Protein AF-A0A6B3C9H2-F1 (afdb_monomer)

Radius of gyration: 16.69 Å; Cα contacts (8 Å, |Δi|>4): 199; chains: 1; bounding box: 43×26×52 Å

Sequence (136 aa):
ALLVDNTTTKQGTTVLLPNTLAVAGDDGSTTKLGKSVDDDGRTGTRESIETLLGTRISGTWRLDTPYLEILVEQVGNIEVDTDIDVPDAKKGAAPLVNKGEAQTLSGPMAVAYATYLAPGEAEAKQLTRFGEVMRA

pLDDT: mean 93.39, std 4.23, range [75.56, 98.31]

InterPro domains:
  IPR050922 LytR/CpsA/Psr cell wall biosynthesis [PTHR33392] (2-136)

Foldseek 3Di:
DAWDQDPVVRDIDDDQDDQQDWWQAPVRDIDGLVVCCVPVNDPRSQVRVCVVVVHHDPDDDDCDPPNQLVVCVVVPFDFFQAQAFQCDPDPPDGGPDHHGGGDGAHSVRLNSQLQDDDPPRDVVNSSVSVVRSVVD

Secondary structure (DSSP, 8-state):
-EEEEETTTTEEEEEP--TT-EEE-TTS-EEEHHHHHHHTHHHHHHHHHHHHHTS---------TTHHHHHHHHHT-EEEEESSPBPPSSTTSPPSB-SEEEEEE-HHHHHHHHH---TT--HHHHHHHHHHHHH-

Solvent-accessible surface area (backbone atoms only — not comparable to full-atom values): 8024 Å² total; per-residue (Å²): 109,47,80,45,79,39,80,88,81,71,42,78,47,78,45,82,67,60,52,76,41,79,32,53,39,97,87,71,46,82,39,31,43,48,54,30,50,74,75,50,27,77,66,44,38,48,52,23,50,22,62,76,70,75,45,86,77,93,73,86,85,85,70,53,90,65,52,48,26,53,52,32,49,74,68,71,38,36,58,39,70,35,94,52,66,35,76,38,93,52,88,89,55,69,54,63,35,66,52,40,75,70,39,78,29,46,21,70,41,42,51,50,49,26,66,45,70,60,94,92,60,61,71,66,56,22,53,48,37,33,52,50,60,74,68,82

Structure (mmCIF, N/CA/C/O backbone):
data_AF-A0A6B3C9H2-F1
#
_entry.id   AF-A0A6B3C9H2-F1
#
loop_
_atom_site.group_PDB
_atom_site.id
_atom_site.type_symbol
_atom_site.label_atom_id
_atom_site.label_alt_id
_atom_site.label_comp_id
_atom_site.label_asym_id
_atom_site.label_entity_id
_atom_site.label_seq_id
_atom_site.pdbx_PDB_ins_code
_atom_site.Cartn_x
_atom_site.Cartn_y
_atom_site.Cartn_z
_atom_site.occupancy
_atom_site.B_iso_or_equiv
_atom_site.auth_seq_id
_atom_site.auth_comp_id
_atom_site.auth_asym_id
_atom_site.auth_atom_id
_atom_site.pdbx_PDB_model_num
ATOM 1 N N . ALA A 1 1 ? 2.611 -0.811 -6.499 1.00 88.44 1 ALA A N 1
ATOM 2 C CA . ALA A 1 1 ? 1.609 -1.488 -7.353 1.00 88.44 1 ALA A CA 1
ATOM 3 C C . ALA A 1 1 ? 1.806 -1.052 -8.803 1.00 88.44 1 ALA A C 1
ATOM 5 O O . ALA A 1 1 ? 2.420 -0.013 -9.020 1.00 88.44 1 ALA A O 1
ATOM 6 N N . LEU A 1 2 ? 1.306 -1.824 -9.767 1.00 92.62 2 LEU A N 1
ATOM 7 C CA . LEU A 1 2 ? 1.256 -1.477 -11.187 1.00 92.62 2 LEU A CA 1
ATOM 8 C C . LEU A 1 2 ? -0.210 -1.337 -11.606 1.00 92.62 2 LEU A C 1
ATOM 10 O O . LEU A 1 2 ? -0.991 -2.264 -11.406 1.00 92.62 2 LEU A O 1
ATOM 14 N N . LEU A 1 3 ? -0.575 -0.189 -12.174 1.00 93.12 3 LEU A N 1
ATOM 15 C CA . LEU A 1 3 ? -1.904 0.046 -12.730 1.00 93.12 3 LEU A CA 1
ATOM 16 C C . LEU A 1 3 ? -1.843 -0.194 -14.237 1.00 93.12 3 LEU A C 1
ATOM 18 O O . LEU A 1 3 ? -1.030 0.411 -14.935 1.00 93.12 3 LEU A O 1
ATOM 22 N N . VAL A 1 4 ? -2.689 -1.094 -14.722 1.00 93.38 4 VAL A N 1
ATOM 23 C CA . VAL A 1 4 ? -2.764 -1.497 -16.125 1.00 93.38 4 VAL A CA 1
ATOM 24 C C . VAL A 1 4 ? -4.098 -1.030 -16.684 1.00 93.38 4 VAL A C 1
ATOM 26 O O . VAL A 1 4 ? -5.146 -1.458 -16.208 1.00 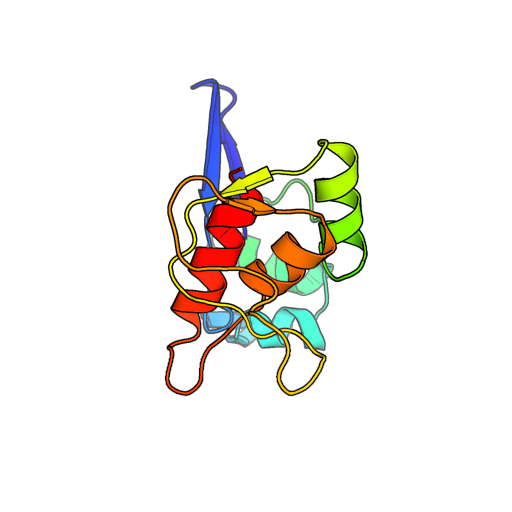93.38 4 VAL A O 1
ATOM 29 N N . ASP A 1 5 ? -4.052 -0.169 -17.696 1.00 93.69 5 ASP A N 1
ATOM 30 C CA . ASP A 1 5 ? -5.218 0.235 -18.481 1.00 93.69 5 ASP A CA 1
ATOM 31 C C . ASP A 1 5 ? -5.244 -0.548 -19.799 1.00 93.69 5 ASP A C 1
ATOM 33 O O . ASP A 1 5 ? -4.352 -0.409 -20.641 1.00 93.69 5 ASP A O 1
ATOM 37 N N . ASN A 1 6 ? -6.255 -1.399 -19.973 1.00 92.94 6 ASN A N 1
ATOM 38 C CA . ASN A 1 6 ? -6.524 -2.073 -21.233 1.00 92.94 6 ASN A CA 1
ATOM 39 C C . ASN A 1 6 ? -7.623 -1.324 -21.986 1.00 92.94 6 ASN A C 1
ATOM 41 O O . ASN A 1 6 ? -8.818 -1.567 -21.805 1.00 92.94 6 ASN A O 1
ATOM 45 N N . THR A 1 7 ? -7.204 -0.462 -22.906 1.00 93.19 7 THR A N 1
ATOM 46 C CA . THR A 1 7 ? -8.108 0.359 -23.722 1.00 93.19 7 THR A CA 1
ATOM 47 C C . THR A 1 7 ? -8.969 -0.455 -24.691 1.00 93.19 7 THR A C 1
ATOM 49 O O . THR A 1 7 ? -10.041 0.001 -25.087 1.00 93.19 7 THR A O 1
ATOM 52 N N . THR A 1 8 ? -8.543 -1.671 -25.056 1.00 95.31 8 THR A N 1
ATOM 53 C CA . THR A 1 8 ? -9.293 -2.548 -25.970 1.00 95.31 8 THR A CA 1
ATOM 54 C C . THR A 1 8 ? -10.478 -3.191 -25.259 1.00 95.31 8 THR A C 1
ATOM 56 O O . THR A 1 8 ? -11.588 -3.188 -25.790 1.00 95.31 8 THR A O 1
ATOM 59 N N . THR A 1 9 ? -10.269 -3.713 -24.045 1.00 96.44 9 THR A N 1
ATOM 60 C CA . THR A 1 9 ? -11.343 -4.317 -23.237 1.00 96.44 9 THR A CA 1
ATOM 61 C C . THR A 1 9 ? -12.057 -3.312 -22.333 1.00 96.44 9 THR A C 1
ATOM 63 O O . THR A 1 9 ? -13.088 -3.653 -21.759 1.00 96.44 9 THR A O 1
ATOM 66 N N . LYS A 1 10 ? -11.549 -2.075 -22.237 1.00 96.06 10 LYS A N 1
ATOM 67 C CA . LYS A 1 10 ? -12.004 -1.021 -21.314 1.00 96.06 10 LYS A CA 1
ATOM 68 C C . LYS A 1 10 ? -11.950 -1.471 -19.853 1.00 96.06 10 LYS A C 1
ATOM 70 O O . LYS A 1 10 ? -12.895 -1.263 -19.095 1.00 96.06 10 LYS A O 1
ATOM 75 N N . GLN A 1 11 ? -10.856 -2.128 -19.479 1.00 94.00 11 GLN A N 1
ATOM 76 C CA . GLN A 1 11 ? -10.659 -2.669 -18.136 1.00 94.00 11 GLN A CA 1
ATOM 77 C C . GLN A 1 11 ? -9.382 -2.120 -17.509 1.00 94.00 11 GLN A C 1
ATOM 79 O O . GLN A 1 11 ? -8.316 -2.160 -18.122 1.00 94.00 11 GLN A O 1
ATOM 84 N N . GLY A 1 12 ? -9.500 -1.669 -16.261 1.00 91.81 12 GLY A N 1
ATOM 85 C CA . GLY A 1 12 ? -8.368 -1.384 -15.387 1.00 91.81 12 GLY A CA 1
ATOM 86 C C . GLY A 1 12 ? -8.012 -2.606 -14.542 1.00 91.81 12 GLY A C 1
ATOM 87 O O . GLY A 1 12 ? -8.887 -3.364 -14.127 1.00 91.81 12 GLY A O 1
ATOM 88 N N . THR A 1 13 ? -6.729 -2.824 -14.277 1.00 91.44 13 THR A N 1
ATOM 89 C CA . THR A 1 13 ? -6.257 -3.856 -13.345 1.00 91.44 13 THR A CA 1
ATOM 90 C C . THR A 1 13 ? -5.139 -3.302 -12.479 1.00 91.44 13 THR A C 1
ATOM 92 O O . THR A 1 13 ? -4.181 -2.727 -12.988 1.00 91.44 13 THR A O 1
ATOM 95 N N . THR A 1 14 ? -5.235 -3.524 -11.171 1.00 91.81 14 THR A N 1
ATOM 96 C CA . THR A 1 14 ? -4.162 -3.208 -10.225 1.00 91.81 14 THR A CA 1
ATOM 97 C C . THR A 1 14 ? -3.414 -4.485 -9.876 1.00 91.81 14 THR A C 1
ATOM 99 O O . THR A 1 14 ? -3.981 -5.409 -9.297 1.00 91.81 14 THR A O 1
ATOM 102 N N . VAL A 1 15 ? -2.126 -4.534 -10.208 1.00 92.81 15 VAL A N 1
ATOM 103 C CA . VAL A 1 15 ? -1.221 -5.619 -9.824 1.00 92.81 15 VAL A CA 1
ATOM 104 C C . VAL A 1 15 ? -0.414 -5.176 -8.609 1.00 92.81 15 VAL A C 1
ATOM 106 O O . VAL A 1 15 ? 0.334 -4.194 -8.646 1.00 92.81 15 VAL A O 1
ATOM 109 N N . LEU A 1 16 ? -0.562 -5.902 -7.508 1.00 94.00 16 LEU A N 1
ATOM 110 C CA 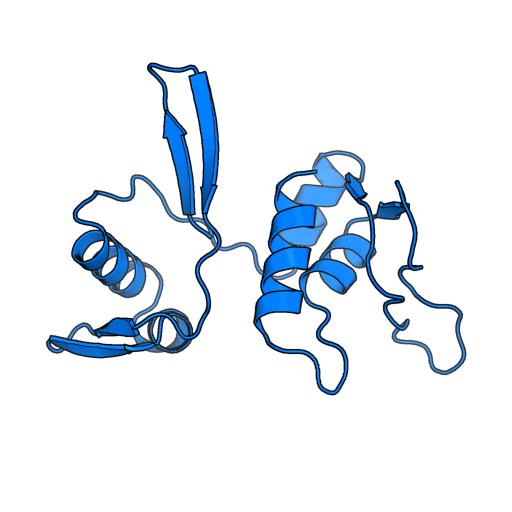. LEU A 1 16 ? 0.211 -5.663 -6.297 1.00 94.00 16 LEU A CA 1
ATOM 111 C C . LEU A 1 16 ? 1.563 -6.368 -6.419 1.00 94.00 16 LEU A C 1
ATOM 113 O O . LEU A 1 16 ? 1.626 -7.561 -6.704 1.00 94.00 16 LEU A O 1
ATOM 117 N N . LEU A 1 17 ? 2.642 -5.615 -6.216 1.00 94.38 17 LEU A N 1
ATOM 118 C CA . LEU A 1 17 ? 4.010 -6.120 -6.291 1.00 94.38 17 LEU A CA 1
ATOM 119 C C . LEU A 1 17 ? 4.600 -6.099 -4.877 1.00 94.38 17 LEU A C 1
ATOM 121 O O . LEU A 1 17 ? 4.613 -5.026 -4.270 1.00 94.38 17 LEU A O 1
ATOM 125 N N . PRO A 1 18 ? 5.054 -7.240 -4.334 1.00 94.44 18 PRO A N 1
ATOM 126 C CA . PRO A 1 18 ? 5.640 -7.278 -3.004 1.00 94.44 18 PRO A CA 1
ATOM 127 C C . PRO A 1 18 ? 7.033 -6.652 -3.001 1.00 94.44 18 PRO A C 1
ATOM 129 O O . PRO A 1 18 ? 7.797 -6.807 -3.953 1.00 94.44 18 PRO A O 1
ATOM 132 N N . ASN A 1 19 ? 7.409 -6.017 -1.891 1.00 92.81 19 ASN A N 1
ATOM 133 C CA . ASN A 1 19 ? 8.740 -5.421 -1.723 1.00 92.81 19 ASN A CA 1
ATOM 134 C C . ASN A 1 19 ? 9.873 -6.449 -1.842 1.00 92.81 19 ASN A C 1
ATOM 136 O O . ASN A 1 19 ? 11.004 -6.092 -2.158 1.00 92.81 19 ASN A O 1
ATOM 140 N N . THR A 1 20 ? 9.568 -7.726 -1.611 1.00 93.88 20 THR A N 1
ATOM 141 C CA . THR A 1 20 ? 10.493 -8.855 -1.733 1.00 93.88 20 THR A CA 1
ATOM 142 C C . THR A 1 20 ? 10.675 -9.365 -3.163 1.00 93.88 20 THR A C 1
ATOM 144 O O . THR A 1 20 ? 11.516 -10.241 -3.364 1.00 93.88 20 THR A O 1
ATOM 147 N N . LEU A 1 21 ? 9.932 -8.838 -4.146 1.00 95.06 21 LEU A N 1
ATOM 148 C CA . LEU A 1 21 ? 10.072 -9.207 -5.554 1.00 95.06 21 LEU A CA 1
ATOM 149 C C . LEU A 1 21 ? 11.513 -8.977 -6.019 1.00 95.06 21 LEU A C 1
ATOM 151 O O . LEU A 1 21 ? 12.047 -7.880 -5.863 1.00 95.06 21 LEU A O 1
ATOM 155 N N . ALA A 1 22 ? 12.133 -10.010 -6.583 1.00 95.56 22 ALA A N 1
ATOM 156 C CA . ALA A 1 22 ? 13.471 -9.907 -7.144 1.00 95.56 22 ALA A CA 1
ATOM 157 C C . ALA A 1 22 ? 13.433 -9.117 -8.458 1.00 95.56 22 ALA A C 1
ATOM 159 O O . ALA A 1 22 ? 12.640 -9.427 -9.348 1.00 95.56 22 ALA A O 1
ATOM 160 N N . VAL A 1 23 ? 14.298 -8.113 -8.572 1.00 95.19 23 VAL A N 1
ATOM 161 C CA . VAL A 1 23 ? 14.464 -7.273 -9.764 1.00 95.19 23 VAL A CA 1
ATOM 162 C C . VAL A 1 23 ? 15.952 -7.113 -10.079 1.00 95.19 23 VAL A C 1
ATOM 164 O O . VAL A 1 23 ? 16.801 -7.317 -9.207 1.00 95.19 23 VAL A O 1
ATOM 167 N N . ALA A 1 24 ? 16.279 -6.770 -11.323 1.00 91.00 24 ALA A N 1
ATOM 168 C CA . ALA A 1 24 ? 17.647 -6.410 -11.688 1.00 91.00 24 ALA A CA 1
ATOM 169 C C . ALA A 1 24 ? 17.984 -5.021 -11.123 1.00 91.00 24 ALA A C 1
ATOM 171 O O . ALA A 1 24 ? 17.186 -4.101 -11.279 1.00 91.00 24 ALA A O 1
ATOM 172 N N . GLY A 1 25 ? 19.128 -4.881 -10.459 1.00 83.19 25 GLY A N 1
ATOM 173 C CA . GLY A 1 25 ? 19.692 -3.581 -10.097 1.00 83.19 25 GLY A CA 1
ATOM 174 C C . GLY A 1 25 ? 20.422 -2.940 -11.278 1.00 83.19 25 GLY A C 1
ATOM 175 O O . GLY A 1 25 ? 20.706 -3.605 -12.280 1.00 83.19 25 GLY A O 1
ATOM 176 N N . ASP A 1 26 ? 20.767 -1.663 -11.138 1.00 75.56 26 ASP A N 1
ATOM 177 C CA . ASP A 1 26 ? 21.423 -0.866 -12.186 1.00 75.56 26 ASP A CA 1
ATOM 178 C C . ASP A 1 26 ? 22.805 -1.417 -12.600 1.00 75.56 26 ASP A C 1
ATOM 180 O O . ASP A 1 26 ? 23.266 -1.205 -13.722 1.00 75.56 26 ASP A O 1
ATOM 184 N N . ASP A 1 27 ? 23.465 -2.167 -11.713 1.00 79.56 27 ASP A N 1
ATOM 185 C CA . ASP A 1 27 ? 24.748 -2.840 -11.953 1.00 79.56 27 ASP A CA 1
ATOM 186 C C . ASP A 1 27 ? 24.607 -4.260 -12.544 1.00 79.56 27 ASP A C 1
ATOM 188 O O . ASP A 1 27 ? 25.600 -4.970 -12.720 1.00 79.56 27 ASP A O 1
ATOM 192 N N . GLY A 1 28 ? 23.378 -4.690 -12.850 1.00 79.56 28 GLY A N 1
ATOM 193 C CA . GLY A 1 28 ? 23.060 -6.030 -13.344 1.00 79.56 28 GLY A CA 1
ATOM 194 C C . GLY A 1 28 ? 23.000 -7.113 -12.260 1.00 79.56 28 GLY A C 1
ATOM 195 O O . GLY A 1 28 ? 22.748 -8.278 -12.580 1.00 79.56 28 GLY A O 1
ATOM 196 N N . SER A 1 29 ? 23.208 -6.768 -10.985 1.00 88.81 29 SER A N 1
ATOM 197 C CA . SER A 1 29 ? 22.996 -7.684 -9.862 1.00 88.81 29 SER A CA 1
ATOM 198 C C . SER A 1 29 ? 21.502 -7.881 -9.569 1.00 88.81 29 SER A C 1
ATOM 200 O O . SER A 1 29 ? 20.635 -7.208 -10.122 1.00 88.81 29 SER A O 1
ATOM 202 N N . THR A 1 30 ? 21.161 -8.847 -8.713 1.00 93.00 30 THR A N 1
ATOM 203 C CA . THR A 1 30 ? 19.777 -9.024 -8.244 1.00 93.00 30 THR A CA 1
ATOM 204 C C . THR A 1 30 ? 19.564 -8.263 -6.941 1.00 93.00 30 THR A C 1
ATOM 206 O O . THR A 1 30 ? 20.279 -8.489 -5.965 1.00 93.00 30 THR A O 1
ATOM 209 N N . THR A 1 31 ? 18.525 -7.433 -6.896 1.00 94.75 31 THR A N 1
ATOM 210 C CA . THR A 1 31 ? 18.063 -6.731 -5.693 1.00 94.75 31 THR A CA 1
ATOM 211 C C . THR A 1 31 ? 16.581 -7.020 -5.430 1.00 94.75 31 THR A C 1
ATOM 213 O O . THR A 1 31 ? 15.917 -7.736 -6.182 1.00 94.75 31 THR A O 1
ATOM 216 N N . LYS A 1 32 ? 16.054 -6.503 -4.320 1.00 95.44 32 LYS A N 1
ATOM 217 C CA . LYS A 1 32 ? 14.623 -6.548 -3.995 1.00 95.44 32 LYS A CA 1
ATOM 218 C C . LYS A 1 32 ? 13.955 -5.258 -4.451 1.00 95.44 32 LYS A C 1
ATOM 220 O O . LYS A 1 32 ? 14.554 -4.195 -4.321 1.00 95.44 32 LYS A O 1
ATOM 225 N N . LEU A 1 33 ? 12.700 -5.332 -4.884 1.00 94.44 33 LEU A N 1
ATOM 226 C CA . LEU A 1 33 ? 11.931 -4.172 -5.333 1.00 94.44 33 LEU A CA 1
ATOM 227 C C . LEU A 1 33 ? 11.937 -3.032 -4.306 1.00 94.44 33 LEU A C 1
ATOM 229 O O . LEU A 1 33 ? 12.196 -1.892 -4.675 1.00 94.44 33 LEU A O 1
ATOM 233 N N . GLY A 1 34 ? 11.715 -3.337 -3.023 1.00 92.12 34 GLY A N 1
ATOM 234 C CA . GLY A 1 34 ? 11.751 -2.318 -1.968 1.00 92.12 34 GLY A CA 1
ATOM 235 C C . GLY A 1 34 ? 13.111 -1.621 -1.863 1.00 92.12 34 GLY A C 1
ATOM 236 O O . GLY A 1 34 ? 13.169 -0.407 -1.740 1.00 92.12 34 GLY A O 1
ATOM 237 N N . LYS A 1 35 ? 14.206 -2.378 -2.015 1.00 93.56 35 LYS A N 1
ATOM 238 C CA . LYS A 1 35 ? 15.570 -1.836 -1.986 1.00 93.56 35 LYS A CA 1
ATOM 239 C C . LYS A 1 35 ? 15.889 -1.006 -3.230 1.00 93.56 35 LYS A C 1
ATOM 241 O O . LYS A 1 35 ? 16.553 0.010 -3.109 1.00 93.56 35 LYS A O 1
ATOM 246 N N . SER A 1 36 ? 15.386 -1.401 -4.400 1.00 92.94 36 SER A N 1
ATOM 247 C CA . SER A 1 36 ? 15.531 -0.603 -5.624 1.00 92.94 36 SER A CA 1
ATOM 248 C C . SER A 1 36 ? 14.846 0.760 -5.495 1.00 92.94 36 SER A C 1
ATOM 250 O O . SER A 1 36 ? 15.407 1.767 -5.911 1.00 92.94 36 SER A O 1
ATOM 252 N N . VAL A 1 37 ? 13.667 0.823 -4.861 1.00 91.06 37 VAL A N 1
ATOM 253 C CA . VAL A 1 37 ? 12.977 2.104 -4.611 1.00 91.06 37 VAL A CA 1
ATOM 254 C C . VAL A 1 37 ? 13.828 3.044 -3.752 1.00 91.06 37 VAL A C 1
ATOM 256 O O . VAL A 1 37 ? 13.832 4.251 -4.008 1.00 91.06 37 VAL A O 1
ATOM 259 N N . ASP A 1 38 ? 14.530 2.498 -2.758 1.00 89.81 38 ASP A N 1
ATOM 260 C CA . ASP A 1 38 ? 15.388 3.259 -1.848 1.00 89.81 38 ASP A CA 1
ATOM 261 C C . ASP A 1 38 ? 16.719 3.675 -2.499 1.00 89.81 38 ASP A C 1
ATOM 263 O O . ASP A 1 38 ? 17.132 4.826 -2.355 1.00 89.81 38 ASP A O 1
ATOM 267 N N . ASP A 1 39 ? 17.374 2.757 -3.220 1.00 90.31 39 ASP A N 1
ATOM 268 C CA . ASP A 1 39 ? 18.742 2.930 -3.727 1.00 90.31 39 ASP A CA 1
ATOM 269 C C . ASP A 1 39 ? 18.787 3.506 -5.157 1.00 90.31 39 ASP A C 1
ATOM 271 O O . ASP A 1 39 ? 19.526 4.456 -5.420 1.00 90.31 39 ASP A O 1
ATOM 275 N N . ASP A 1 40 ? 17.979 2.961 -6.073 1.00 86.94 40 ASP A N 1
ATOM 276 C CA . ASP A 1 40 ? 17.997 3.290 -7.512 1.00 86.94 40 ASP A CA 1
ATOM 277 C C . ASP A 1 40 ? 16.985 4.404 -7.857 1.00 86.94 40 ASP A C 1
ATOM 279 O O . ASP A 1 40 ? 17.012 5.040 -8.920 1.00 86.94 40 ASP A O 1
ATOM 283 N N . GLY A 1 41 ? 16.048 4.654 -6.939 1.00 88.25 41 GLY A N 1
ATOM 284 C CA . GLY A 1 41 ? 14.994 5.644 -7.083 1.00 88.25 41 GLY A CA 1
ATOM 285 C C . GLY A 1 41 ? 14.036 5.355 -8.244 1.00 88.25 41 GLY A C 1
ATOM 286 O O . GLY A 1 41 ? 14.004 4.296 -8.864 1.00 88.25 41 GLY A O 1
ATOM 287 N N . ARG A 1 42 ? 13.196 6.345 -8.565 1.00 88.94 42 ARG A N 1
ATOM 288 C CA . ARG A 1 42 ? 12.060 6.170 -9.488 1.00 88.94 42 ARG A CA 1
ATOM 289 C C . ARG A 1 42 ? 12.454 5.684 -10.887 1.00 88.94 42 ARG A C 1
ATOM 291 O O . ARG A 1 42 ? 11.699 4.922 -11.486 1.00 88.94 42 ARG A O 1
ATOM 298 N N . THR A 1 43 ? 13.565 6.178 -11.433 1.00 90.62 43 THR A N 1
ATOM 299 C CA . THR A 1 43 ? 13.975 5.850 -12.807 1.00 90.62 43 THR A CA 1
ATOM 300 C C . THR A 1 43 ? 14.548 4.441 -12.886 1.00 90.62 43 THR A C 1
ATOM 302 O O . THR A 1 43 ? 14.040 3.673 -13.700 1.00 90.62 43 THR A O 1
ATOM 305 N N . GLY A 1 44 ? 15.510 4.095 -12.021 1.00 91.38 44 GLY A N 1
ATOM 306 C CA . GLY A 1 44 ? 16.118 2.762 -11.995 1.00 91.38 44 GLY A CA 1
ATOM 307 C C . GLY A 1 44 ? 15.079 1.690 -11.694 1.00 91.38 44 GLY A C 1
ATOM 308 O O . GLY A 1 44 ? 14.851 0.808 -12.515 1.00 91.38 44 GLY A O 1
ATOM 309 N N . THR A 1 45 ? 14.275 1.866 -10.635 1.00 93.00 45 THR A N 1
ATOM 310 C CA . THR A 1 45 ? 13.192 0.919 -10.318 1.00 93.00 45 THR A CA 1
ATOM 311 C C . THR A 1 45 ? 12.218 0.715 -11.479 1.00 93.00 45 THR A C 1
ATOM 313 O O . THR A 1 45 ? 11.780 -0.409 -11.731 1.00 93.00 45 THR A O 1
ATOM 316 N N . ARG A 1 46 ? 11.850 1.782 -12.204 1.00 93.44 46 ARG A N 1
ATOM 317 C CA . ARG A 1 46 ? 10.981 1.659 -13.383 1.00 93.44 46 ARG A CA 1
ATOM 318 C C . ARG A 1 46 ? 11.635 0.769 -14.437 1.00 93.44 46 ARG A C 1
ATOM 320 O O . ARG A 1 46 ? 10.973 -0.134 -14.930 1.00 93.44 46 ARG A O 1
ATOM 327 N N . GLU A 1 47 ? 12.901 1.002 -14.763 1.00 92.62 47 GLU A N 1
ATOM 328 C CA . GLU A 1 47 ? 13.646 0.227 -15.765 1.00 92.62 47 GLU A CA 1
ATOM 329 C C . GLU A 1 47 ? 13.825 -1.238 -15.346 1.00 92.62 47 GLU A C 1
ATOM 331 O O . GLU A 1 47 ? 13.652 -2.144 -16.168 1.00 92.62 47 GLU A O 1
ATOM 336 N N . SER A 1 48 ? 14.050 -1.495 -14.057 1.00 93.56 48 SER A N 1
ATOM 337 C CA . SER A 1 48 ? 14.100 -2.845 -13.494 1.00 93.56 48 SER A CA 1
ATOM 338 C C . SER A 1 48 ? 12.775 -3.593 -13.664 1.00 93.56 48 SER A C 1
ATOM 340 O O . SER A 1 48 ? 12.768 -4.767 -14.042 1.00 93.56 48 SER A O 1
ATOM 342 N N . ILE A 1 49 ? 11.637 -2.928 -13.422 1.00 94.38 49 ILE A N 1
ATOM 343 C CA . ILE A 1 49 ? 10.308 -3.527 -13.621 1.00 94.38 49 ILE A CA 1
ATOM 344 C C . ILE A 1 49 ? 9.999 -3.696 -15.115 1.00 94.38 49 ILE A C 1
ATOM 346 O O . ILE A 1 49 ? 9.462 -4.734 -15.500 1.00 94.38 49 ILE A O 1
ATOM 350 N N . GLU A 1 50 ? 10.344 -2.720 -15.962 1.00 93.94 50 GLU A N 1
ATOM 351 C CA . GLU A 1 50 ? 10.181 -2.827 -17.420 1.00 93.94 50 GLU A CA 1
ATOM 352 C C . GLU A 1 50 ? 10.934 -4.045 -17.967 1.00 93.94 50 GLU A C 1
ATOM 354 O O . GLU A 1 50 ? 10.380 -4.826 -18.741 1.00 93.94 50 GLU A O 1
ATOM 359 N N . THR A 1 51 ? 12.165 -4.252 -17.494 1.00 92.44 51 THR A N 1
ATOM 360 C CA . THR A 1 51 ? 12.999 -5.408 -17.840 1.00 92.44 51 THR A CA 1
ATOM 361 C C . THR A 1 51 ? 12.381 -6.715 -17.352 1.00 92.44 51 THR A C 1
ATOM 363 O O . THR A 1 51 ? 12.275 -7.666 -18.123 1.00 92.44 51 THR A O 1
ATOM 366 N N . LEU A 1 52 ? 11.936 -6.766 -16.091 1.00 93.44 52 LEU A N 1
ATOM 367 C CA . LEU A 1 52 ? 11.332 -7.965 -15.507 1.00 93.44 52 LEU A CA 1
ATOM 368 C C . LEU A 1 52 ? 10.051 -8.391 -16.241 1.00 93.44 52 LEU A C 1
ATOM 370 O O . LEU A 1 52 ? 9.824 -9.580 -16.452 1.00 93.44 52 LEU A O 1
ATOM 374 N N . LEU A 1 53 ? 9.201 -7.427 -16.599 1.00 92.12 53 LEU A N 1
ATOM 375 C CA . LEU A 1 53 ? 7.889 -7.686 -17.195 1.00 92.12 53 LEU A CA 1
ATOM 376 C C . LEU A 1 53 ? 7.906 -7.690 -18.731 1.00 92.12 53 LEU A C 1
ATOM 378 O O . LEU A 1 53 ? 6.904 -8.055 -19.344 1.00 92.12 53 LEU A O 1
ATOM 382 N N . GLY A 1 54 ? 9.002 -7.258 -19.360 1.00 92.38 54 GLY A N 1
ATOM 383 C CA . GLY A 1 54 ? 9.098 -7.121 -20.814 1.00 92.38 54 GLY A CA 1
ATOM 384 C C . GLY A 1 54 ? 8.094 -6.120 -21.396 1.00 92.38 54 GLY A C 1
ATOM 385 O O . GLY A 1 54 ? 7.656 -6.274 -22.534 1.00 92.38 54 GLY A O 1
ATOM 386 N N . THR A 1 55 ? 7.691 -5.116 -20.615 1.00 90.44 55 THR A N 1
ATOM 387 C CA . THR A 1 55 ? 6.719 -4.090 -21.020 1.00 90.44 55 THR A CA 1
ATOM 388 C C . THR A 1 55 ? 7.198 -2.707 -20.618 1.00 90.44 55 THR A C 1
ATOM 390 O O . THR A 1 55 ? 8.0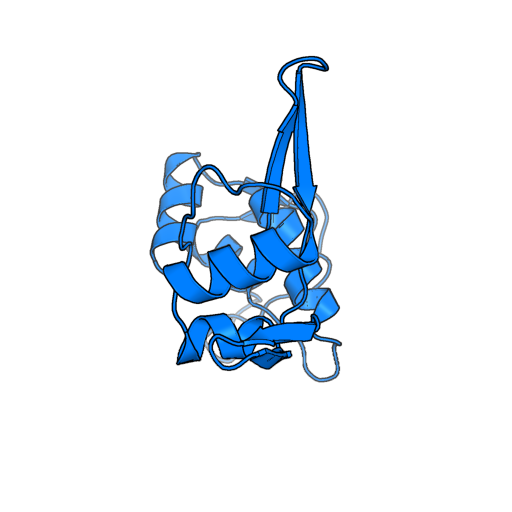14 -2.564 -19.716 1.00 90.44 55 THR A O 1
ATOM 393 N N . ARG A 1 56 ? 6.669 -1.674 -21.273 1.00 92.62 56 ARG A N 1
ATOM 394 C CA . ARG A 1 56 ? 6.991 -0.282 -20.968 1.00 92.62 56 ARG A CA 1
ATOM 395 C C . ARG A 1 56 ? 6.002 0.286 -19.957 1.00 92.62 56 ARG A C 1
ATOM 397 O O . ARG A 1 56 ? 4.792 0.148 -20.118 1.00 92.62 56 ARG A O 1
ATOM 404 N N . ILE A 1 57 ? 6.515 0.994 -18.962 1.00 93.94 57 ILE A N 1
ATOM 405 C CA . ILE A 1 57 ? 5.724 1.732 -17.985 1.00 93.94 57 ILE A CA 1
ATOM 406 C C . ILE A 1 57 ? 5.573 3.169 -18.489 1.00 93.94 57 ILE A C 1
ATOM 408 O O . ILE A 1 57 ? 6.536 3.930 -18.572 1.00 93.94 57 ILE A O 1
ATOM 412 N N . SER A 1 58 ? 4.340 3.555 -18.819 1.00 92.12 58 SER A N 1
ATOM 413 C CA . SER A 1 58 ? 4.027 4.877 -19.385 1.00 92.12 58 SER A CA 1
ATOM 414 C C . SER A 1 58 ? 4.173 6.028 -18.385 1.00 92.12 58 SER A C 1
ATOM 416 O O . SER A 1 58 ? 4.341 7.178 -18.785 1.00 92.12 58 SER A O 1
ATOM 418 N N . GLY A 1 59 ? 4.099 5.740 -17.087 1.00 91.81 59 GLY A N 1
ATOM 419 C CA . GLY A 1 59 ? 4.174 6.742 -16.034 1.00 91.81 59 GLY A CA 1
ATOM 420 C C . GLY A 1 59 ? 4.338 6.112 -14.660 1.00 91.81 59 GLY A C 1
ATOM 421 O O . GLY A 1 59 ? 4.027 4.945 -14.446 1.00 91.81 59 GLY A O 1
ATOM 422 N N . THR A 1 60 ? 4.844 6.902 -13.723 1.00 91.06 60 THR A N 1
ATOM 423 C CA . THR A 1 60 ? 5.113 6.469 -12.349 1.00 91.06 60 THR A CA 1
ATOM 424 C C . THR A 1 60 ? 4.614 7.535 -11.396 1.00 91.06 60 THR A C 1
ATOM 426 O O . THR A 1 60 ? 5.009 8.696 -11.542 1.00 91.06 60 THR A O 1
ATOM 429 N N . TRP A 1 61 ? 3.824 7.146 -10.405 1.00 88.88 61 TRP A N 1
ATOM 430 C CA . TRP A 1 61 ? 3.417 8.017 -9.307 1.00 88.88 61 TRP A CA 1
ATOM 431 C C . TRP A 1 61 ? 3.997 7.485 -8.001 1.00 88.88 61 TRP A C 1
ATOM 433 O O . TRP A 1 61 ? 4.162 6.277 -7.834 1.00 88.88 61 TRP A O 1
ATOM 443 N N . ARG A 1 62 ? 4.314 8.396 -7.084 1.00 86.88 62 ARG A N 1
ATOM 444 C CA . ARG A 1 62 ? 4.658 8.072 -5.702 1.00 86.88 62 ARG A CA 1
ATOM 445 C C . ARG A 1 62 ? 3.492 8.530 -4.839 1.00 86.88 62 ARG A C 1
ATOM 447 O O . ARG A 1 62 ? 3.063 9.672 -4.964 1.00 86.88 62 ARG A O 1
ATOM 454 N N . LEU A 1 63 ? 2.969 7.612 -4.039 1.00 84.38 63 LEU A N 1
ATOM 455 C CA . LEU A 1 63 ? 1.793 7.825 -3.204 1.00 84.38 63 LEU A CA 1
ATOM 456 C C . LEU A 1 63 ? 2.132 7.467 -1.755 1.00 84.38 63 LEU A C 1
ATOM 458 O O . LEU A 1 63 ? 1.581 6.539 -1.175 1.00 84.38 63 LEU A O 1
ATOM 462 N N . ASP A 1 64 ? 3.131 8.154 -1.213 1.00 79.62 64 ASP A N 1
ATOM 463 C CA . ASP A 1 64 ? 3.429 8.144 0.214 1.00 79.62 64 ASP A CA 1
ATOM 464 C C . ASP A 1 64 ? 2.551 9.157 0.959 1.00 79.62 64 ASP A C 1
ATOM 466 O O . ASP A 1 64 ? 1.792 9.920 0.358 1.00 79.62 64 ASP A O 1
ATOM 470 N N . THR A 1 65 ? 2.626 9.162 2.287 1.00 76.38 65 THR A N 1
ATOM 471 C CA . THR A 1 65 ? 1.993 10.197 3.111 1.00 76.38 65 THR A CA 1
ATOM 472 C C . THR A 1 65 ? 2.700 11.536 2.861 1.00 76.38 65 THR A C 1
ATOM 474 O O . THR A 1 65 ? 3.929 11.581 2.958 1.00 76.38 65 THR A O 1
ATOM 477 N N . PRO A 1 66 ? 1.975 12.630 2.548 1.00 86.94 66 PRO A N 1
ATOM 478 C CA . PRO A 1 66 ? 0.528 12.827 2.728 1.00 86.94 66 PRO A CA 1
ATOM 479 C C . PRO A 1 66 ? -0.343 12.599 1.478 1.00 86.94 66 PRO A C 1
ATOM 481 O O . PRO A 1 66 ? -1.547 12.823 1.521 1.00 86.94 66 PRO A O 1
ATOM 484 N N . TYR A 1 67 ? 0.215 12.186 0.342 1.00 90.62 67 TYR A N 1
ATOM 485 C CA . TYR A 1 67 ? -0.522 12.159 -0.925 1.00 90.62 67 TYR A CA 1
ATOM 486 C C . TYR A 1 67 ? -1.660 11.134 -0.969 1.00 90.62 67 TYR A C 1
ATOM 488 O O . TYR A 1 67 ? -2.683 11.417 -1.588 1.00 90.62 67 TYR A O 1
ATOM 496 N N . LEU A 1 68 ? -1.522 9.980 -0.304 1.00 91.25 68 LEU A N 1
ATOM 497 C CA . LEU A 1 68 ? -2.628 9.016 -0.191 1.00 91.25 68 LEU A CA 1
ATOM 498 C C . LEU A 1 68 ? -3.814 9.603 0.591 1.00 91.25 68 LEU A C 1
ATOM 500 O O . LEU A 1 68 ? -4.956 9.462 0.169 1.00 91.25 68 LEU A O 1
ATOM 504 N N . GLU A 1 69 ? -3.538 10.287 1.701 1.00 93.69 69 GLU A N 1
ATOM 505 C CA . GLU A 1 69 ? -4.559 10.958 2.512 1.00 93.69 69 GLU A CA 1
ATOM 506 C C . GLU A 1 69 ? -5.311 12.001 1.683 1.00 93.69 69 GLU A C 1
ATOM 508 O O . GLU A 1 69 ? -6.533 11.941 1.586 1.00 93.69 69 GLU A O 1
ATOM 513 N N . ILE A 1 70 ? -4.571 12.880 0.998 1.00 93.00 70 ILE A N 1
ATOM 514 C CA . ILE A 1 70 ? -5.145 13.921 0.137 1.00 93.00 70 ILE A CA 1
ATOM 515 C C . ILE A 1 70 ? -6.014 13.306 -0.966 1.00 93.00 70 ILE A C 1
ATOM 517 O O . ILE A 1 70 ? -7.087 13.828 -1.259 1.00 93.00 70 ILE A O 1
ATOM 521 N N . LEU A 1 71 ? -5.575 12.205 -1.581 1.00 92.69 71 LEU A N 1
ATOM 522 C CA . LEU A 1 71 ? -6.346 11.529 -2.624 1.00 92.69 71 LEU A CA 1
ATOM 523 C C . LEU A 1 71 ? -7.692 11.024 -2.087 1.00 92.69 71 LEU A C 1
ATOM 525 O O . LEU A 1 71 ? -8.723 11.257 -2.714 1.00 92.69 71 LEU A O 1
ATOM 529 N N . VAL A 1 72 ? -7.688 10.378 -0.919 1.00 95.19 72 VAL A N 1
ATOM 530 C CA . VAL A 1 72 ? -8.905 9.863 -0.270 1.00 95.19 72 VAL A CA 1
ATOM 531 C C . VAL A 1 72 ? -9.847 11.001 0.133 1.00 95.19 72 VAL A C 1
ATOM 533 O O . VAL A 1 72 ? -11.060 10.912 -0.053 1.00 95.19 72 VAL A O 1
ATOM 536 N N . GLU A 1 73 ? -9.307 12.106 0.643 1.00 93.38 73 GLU A N 1
ATOM 537 C CA . GLU A 1 73 ? -10.106 13.291 0.962 1.00 93.38 73 GLU A CA 1
ATOM 538 C C . GLU A 1 73 ? -10.727 13.919 -0.292 1.00 93.38 73 GLU A C 1
ATOM 540 O O . GLU A 1 73 ? -11.890 14.323 -0.269 1.00 93.38 73 GLU A O 1
ATOM 545 N N . GLN A 1 74 ? -9.990 13.957 -1.406 1.00 94.88 74 GLN A N 1
ATOM 546 C CA . GLN A 1 74 ? -10.479 14.498 -2.676 1.00 94.88 74 GLN A CA 1
ATOM 547 C C . GLN A 1 74 ? -11.628 13.684 -3.278 1.00 94.88 74 GLN A C 1
ATOM 549 O O . GLN A 1 74 ? -12.487 14.267 -3.941 1.00 94.88 74 GLN A O 1
ATOM 554 N N . VAL A 1 75 ? -11.665 12.369 -3.047 1.00 94.25 75 VAL A N 1
ATOM 555 C CA . VAL A 1 75 ? -12.778 11.509 -3.489 1.00 94.25 75 VAL A CA 1
ATOM 556 C C . VAL A 1 75 ? -13.936 11.452 -2.485 1.00 94.25 75 VAL A C 1
ATOM 558 O O . VAL A 1 75 ? -14.984 10.901 -2.805 1.00 94.25 75 VAL A O 1
ATOM 561 N N . GLY A 1 76 ? -13.800 12.098 -1.320 1.00 93.38 76 GLY A N 1
ATOM 562 C CA . GLY A 1 76 ? -14.875 12.226 -0.336 1.00 93.38 76 GLY A CA 1
ATOM 563 C C . GLY A 1 76 ? -14.997 11.041 0.623 1.00 93.38 76 GLY A C 1
ATOM 564 O O . GLY A 1 76 ? -16.118 10.712 1.014 1.00 93.38 76 GLY A O 1
ATOM 565 N N . ASN A 1 77 ? -13.859 10.467 1.042 1.00 96.00 77 ASN A N 1
ATOM 566 C CA . ASN A 1 77 ? -13.724 9.201 1.782 1.00 96.00 77 ASN A CA 1
ATOM 567 C C . ASN A 1 77 ? -13.924 7.965 0.891 1.00 96.00 77 ASN A C 1
ATOM 569 O O . ASN A 1 77 ? -14.338 8.070 -0.259 1.00 96.00 77 ASN A O 1
ATOM 573 N N . ILE A 1 78 ? -13.621 6.789 1.441 1.00 97.88 78 ILE A N 1
ATOM 574 C CA . ILE A 1 78 ? -13.769 5.496 0.759 1.00 97.88 78 ILE A CA 1
ATOM 575 C C . ILE A 1 78 ? -14.531 4.497 1.631 1.00 97.88 78 ILE A C 1
ATOM 577 O O . ILE A 1 78 ? -14.509 4.603 2.858 1.00 97.88 78 ILE A O 1
ATOM 581 N N . GLU A 1 79 ? -15.172 3.509 1.010 1.00 97.94 79 GLU A N 1
ATOM 582 C CA . GLU A 1 79 ? -15.786 2.370 1.702 1.00 97.94 79 GLU A CA 1
ATOM 583 C C . GLU A 1 79 ? -14.939 1.113 1.491 1.00 97.94 79 GLU A C 1
ATOM 585 O O . GLU A 1 79 ? -14.684 0.705 0.358 1.00 97.94 79 GLU A O 1
ATOM 590 N N . VAL A 1 80 ? -14.483 0.502 2.585 1.00 97.94 80 VAL A N 1
ATOM 591 C CA . VAL A 1 80 ? -13.587 -0.661 2.548 1.00 97.94 80 VAL A CA 1
ATOM 592 C C . VAL A 1 80 ? -14.032 -1.699 3.572 1.00 97.94 80 VAL A C 1
ATOM 594 O O . VAL A 1 80 ? -14.374 -1.359 4.704 1.00 97.94 80 VAL A O 1
ATOM 597 N N . ASP A 1 81 ? -13.980 -2.974 3.192 1.00 98.06 81 ASP A N 1
ATOM 598 C CA . ASP A 1 81 ? -14.069 -4.081 4.143 1.00 98.06 81 ASP A CA 1
ATOM 599 C C . ASP A 1 81 ? -12.722 -4.234 4.852 1.00 98.06 81 ASP A C 1
ATOM 601 O O . ASP A 1 81 ? -11.697 -4.487 4.219 1.00 98.06 81 ASP A O 1
ATOM 605 N N . THR A 1 82 ? -12.708 -4.072 6.168 1.00 98.25 82 THR A N 1
ATOM 606 C CA . THR A 1 82 ? -11.491 -4.085 6.976 1.00 98.25 82 THR A CA 1
ATOM 607 C C . THR A 1 82 ? -11.327 -5.431 7.673 1.00 98.25 82 THR A C 1
ATOM 609 O O . THR A 1 82 ? -12.233 -5.931 8.345 1.00 98.25 82 THR A O 1
ATOM 612 N N . ASP A 1 83 ? -10.151 -6.051 7.545 1.00 98.06 83 ASP A N 1
ATOM 613 C CA . ASP A 1 83 ? -9.919 -7.397 8.090 1.00 98.06 83 ASP A CA 1
ATOM 614 C C . ASP A 1 83 ? -9.464 -7.415 9.564 1.00 98.06 83 ASP A C 1
ATOM 616 O O . ASP A 1 83 ? -9.483 -8.478 10.209 1.00 98.06 83 ASP A O 1
ATOM 620 N N . ILE A 1 84 ? -9.102 -6.248 10.109 1.00 98.31 84 ILE A N 1
ATOM 621 C CA . ILE A 1 84 ? -8.517 -6.074 11.441 1.00 98.31 84 ILE A CA 1
ATOM 622 C C . ILE A 1 84 ? -8.804 -4.685 12.032 1.00 98.31 84 ILE A C 1
ATOM 624 O O . ILE A 1 84 ? -8.963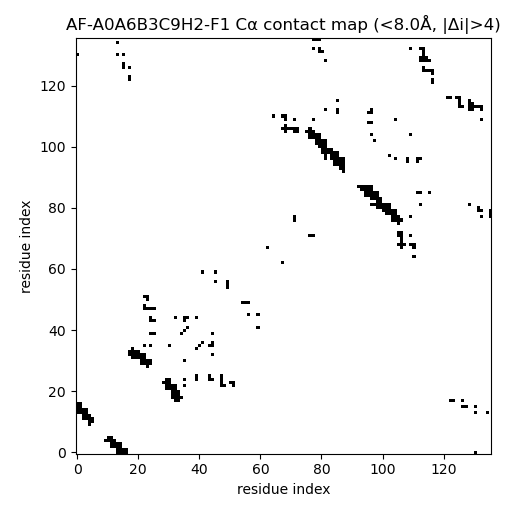 -3.708 11.301 1.00 98.31 84 ILE A O 1
ATOM 628 N N . ASP A 1 85 ? -8.812 -4.604 13.364 1.00 98.06 85 ASP A N 1
ATOM 629 C CA . ASP A 1 85 ? -8.784 -3.329 14.079 1.00 98.06 85 ASP A CA 1
ATOM 630 C C . ASP A 1 85 ? -7.400 -2.681 13.940 1.00 98.06 85 ASP A C 1
ATOM 632 O O . ASP A 1 85 ? -6.377 -3.299 14.250 1.00 98.06 85 ASP A O 1
ATOM 636 N N . VAL A 1 86 ? -7.359 -1.416 1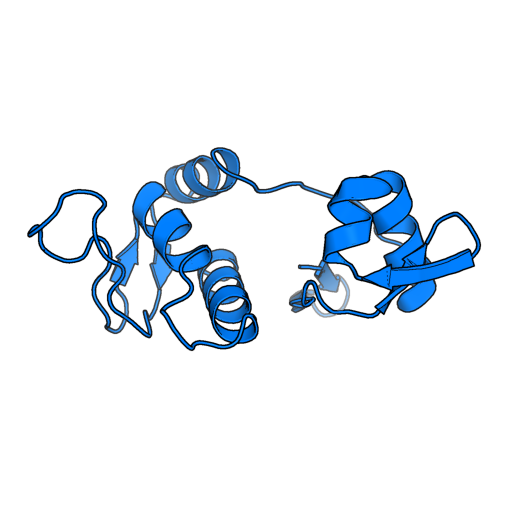3.528 1.00 97.94 86 VAL A N 1
ATOM 637 C CA . VAL A 1 86 ? -6.133 -0.613 13.486 1.00 97.94 86 VAL A CA 1
ATOM 638 C C . VAL A 1 86 ? -6.094 0.277 14.728 1.00 97.94 86 VAL A C 1
ATOM 640 O O . VAL A 1 86 ? -6.991 1.108 14.905 1.00 97.94 86 VAL A O 1
ATOM 643 N N . PRO A 1 87 ? -5.083 0.141 15.603 1.00 97.12 87 PRO A N 1
ATOM 644 C CA . PRO A 1 87 ? -4.978 0.946 16.814 1.00 97.12 87 PRO A CA 1
ATOM 645 C C . PRO A 1 87 ? -4.900 2.448 16.523 1.00 97.12 87 PRO A C 1
ATOM 647 O O . PRO A 1 87 ? -4.246 2.874 15.573 1.00 97.12 87 PRO A O 1
ATOM 650 N N . ASP A 1 88 ? -5.506 3.255 17.391 1.00 95.56 88 ASP A N 1
ATOM 651 C CA . ASP A 1 88 ? -5.271 4.699 17.412 1.00 95.56 88 ASP A CA 1
ATOM 652 C C . ASP A 1 88 ? -3.897 5.013 18.033 1.00 95.56 88 ASP A C 1
ATOM 654 O O . ASP A 1 88 ? -3.384 4.279 18.885 1.00 95.56 88 ASP A O 1
ATOM 658 N N . ALA A 1 89 ? -3.296 6.135 17.630 1.00 90.81 89 ALA A N 1
ATOM 659 C CA . ALA A 1 89 ? -2.042 6.623 18.203 1.0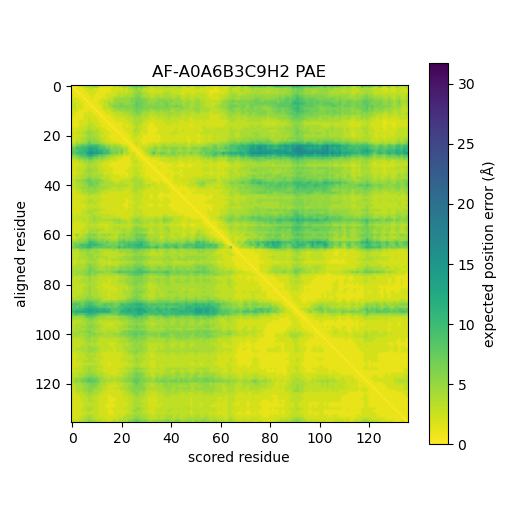0 90.81 89 ALA A CA 1
ATOM 660 C C . ALA A 1 89 ? -2.167 6.960 19.705 1.00 90.81 89 ALA A C 1
ATOM 662 O O . ALA A 1 89 ? -1.178 6.949 20.444 1.00 90.81 89 ALA A O 1
ATOM 663 N N . LYS A 1 90 ? -3.378 7.267 20.179 1.00 92.44 90 LYS A N 1
ATOM 664 C CA . LYS A 1 90 ? -3.683 7.558 21.580 1.00 92.44 90 LYS A CA 1
ATOM 665 C C . LYS A 1 90 ? -3.853 6.260 22.361 1.00 92.44 90 LYS A C 1
ATOM 667 O O . LYS A 1 90 ? -4.797 5.495 22.172 1.00 92.44 90 LYS A O 1
ATOM 672 N N . LYS A 1 91 ? -2.963 6.049 23.330 1.00 88.44 91 LYS A N 1
ATOM 673 C CA . LYS A 1 91 ? -3.016 4.887 24.221 1.00 88.44 91 LYS A CA 1
ATOM 674 C C . LYS A 1 91 ? -4.360 4.810 24.956 1.00 88.44 91 LYS A C 1
ATOM 676 O O . LYS A 1 91 ? -4.723 5.731 25.682 1.00 88.44 91 LYS A O 1
ATOM 681 N N . GLY A 1 92 ? -5.044 3.676 24.816 1.00 90.50 92 GLY A N 1
ATOM 682 C CA . GLY A 1 92 ? -6.321 3.400 25.483 1.00 90.50 92 GLY A CA 1
ATOM 683 C C . GLY A 1 92 ? -7.551 3.988 24.787 1.00 90.50 92 GLY A C 1
ATOM 684 O O . GLY A 1 92 ? -8.650 3.841 25.316 1.00 90.50 92 GLY A O 1
ATOM 685 N N . ALA A 1 93 ? -7.390 4.636 23.630 1.00 94.38 93 ALA A N 1
ATOM 686 C CA . ALA A 1 93 ? -8.517 4.994 22.780 1.00 94.38 93 ALA A CA 1
ATOM 687 C C . ALA A 1 93 ? -9.090 3.756 22.069 1.00 94.38 93 ALA A C 1
ATOM 689 O O . ALA A 1 93 ? -8.446 2.706 21.992 1.00 94.38 93 ALA A O 1
ATOM 690 N N . ALA A 1 94 ? -10.313 3.895 21.551 1.00 95.75 94 ALA A N 1
ATOM 691 C CA . ALA A 1 94 ? -10.875 2.927 20.616 1.00 95.75 94 ALA A CA 1
ATOM 692 C C . ALA A 1 94 ? -10.000 2.836 19.346 1.00 95.75 94 ALA A C 1
ATOM 694 O O . ALA A 1 94 ? -9.269 3.789 19.060 1.00 95.75 94 ALA A O 1
ATOM 695 N N . PRO A 1 95 ? -10.053 1.723 18.593 1.00 97.25 95 PRO A N 1
ATOM 696 C CA . PRO A 1 95 ? -9.360 1.611 17.314 1.00 97.25 95 PRO A CA 1
ATOM 697 C C . PRO A 1 95 ? -9.683 2.785 16.386 1.00 97.25 95 PRO A C 1
ATOM 699 O O . PRO A 1 95 ? -10.826 3.239 16.320 1.00 97.25 95 PRO A O 1
ATOM 702 N N . LEU A 1 96 ? -8.672 3.254 15.654 1.00 97.81 96 LEU A N 1
ATOM 703 C CA . LEU A 1 96 ? -8.849 4.268 14.616 1.00 97.81 96 LEU A CA 1
ATOM 704 C C . LEU A 1 96 ? -9.663 3.706 13.446 1.00 97.81 96 LEU A C 1
ATOM 706 O O . LEU A 1 96 ? -10.475 4.413 12.860 1.00 97.81 96 LEU A O 1
ATOM 710 N N . VAL A 1 97 ? -9.452 2.429 13.126 1.00 98.25 97 VAL A N 1
ATOM 711 C CA . VAL A 1 97 ? -10.251 1.674 12.159 1.00 98.25 97 VAL A CA 1
ATOM 712 C C . VAL A 1 97 ? -10.740 0.419 12.855 1.00 98.25 97 VAL A C 1
ATOM 714 O O . VAL A 1 97 ? -9.939 -0.293 13.455 1.00 98.25 97 VAL A O 1
ATOM 717 N N . ASN A 1 98 ? -12.041 0.157 12.790 1.00 98.06 98 ASN A N 1
ATOM 718 C CA . ASN A 1 98 ? -12.608 -1.085 13.301 1.00 98.06 98 ASN A CA 1
ATOM 719 C C . ASN A 1 98 ? -12.610 -2.129 12.191 1.00 98.06 98 ASN A C 1
ATOM 721 O O . ASN A 1 98 ? -12.778 -1.779 11.025 1.00 98.06 98 ASN A O 1
ATOM 725 N N . LYS A 1 99 ? -12.478 -3.399 12.558 1.00 98.31 99 LYS A N 1
ATOM 726 C CA . LYS A 1 99 ? -12.749 -4.540 11.693 1.00 98.31 99 LYS A CA 1
ATOM 727 C C . LYS A 1 99 ? -14.238 -4.596 11.346 1.00 98.31 99 LYS A C 1
ATOM 729 O O . LYS A 1 99 ? -15.080 -4.586 12.244 1.00 98.31 99 LYS A O 1
ATOM 734 N N . GLY A 1 100 ? -14.563 -4.768 10.072 1.00 98.12 100 GLY A N 1
ATOM 735 C CA . GLY A 1 100 ? -15.939 -4.940 9.626 1.00 98.12 100 GLY A CA 1
ATOM 736 C C . GLY A 1 100 ? -16.118 -4.684 8.139 1.00 98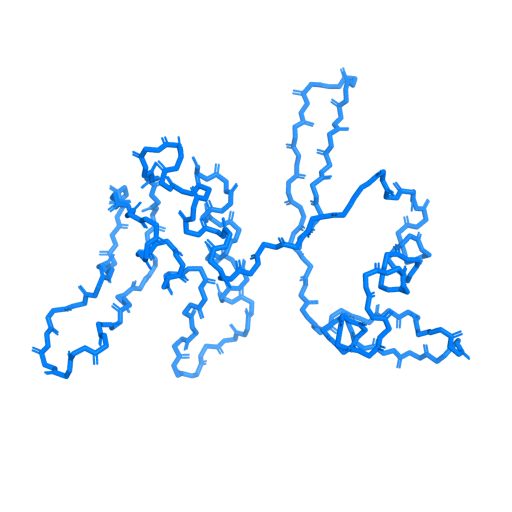.12 100 GLY A C 1
ATOM 737 O O . GLY A 1 100 ? -15.201 -4.258 7.447 1.00 98.12 100 GLY A O 1
ATOM 738 N N . GLU A 1 101 ? -17.321 -4.947 7.651 1.00 97.69 101 GLU A N 1
ATOM 739 C CA . GLU A 1 101 ? -17.692 -4.657 6.266 1.00 97.69 101 GLU A CA 1
ATOM 740 C C . GLU A 1 101 ? -18.056 -3.174 6.098 1.00 97.69 101 GLU A C 1
ATOM 742 O O . GLU A 1 101 ? -18.496 -2.524 7.057 1.00 97.69 101 GLU A O 1
ATOM 747 N N . ALA A 1 102 ? -17.859 -2.658 4.881 1.00 96.50 102 ALA A N 1
ATOM 748 C CA . ALA A 1 102 ? -18.256 -1.322 4.431 1.00 96.50 102 ALA A CA 1
ATOM 749 C C . ALA A 1 102 ? -17.921 -0.191 5.426 1.00 96.50 102 ALA A C 1
ATOM 751 O O . ALA A 1 102 ? -18.744 0.679 5.719 1.00 96.50 102 ALA A O 1
ATOM 752 N N . GLN A 1 103 ? -16.707 -0.198 5.984 1.00 98.06 103 GLN A N 1
ATOM 753 C CA . GLN A 1 103 ? -16.253 0.884 6.851 1.00 98.06 103 GLN A CA 1
ATOM 754 C C . GLN A 1 103 ? -15.961 2.127 6.009 1.00 98.06 103 GLN A C 1
ATOM 756 O O . GLN A 1 103 ? -15.164 2.075 5.073 1.00 98.06 103 GLN A O 1
ATOM 761 N N . THR A 1 104 ? -16.557 3.263 6.371 1.00 98.06 104 THR A N 1
ATOM 762 C CA . THR A 1 104 ? -16.190 4.556 5.785 1.00 98.06 104 THR A CA 1
ATOM 763 C C . THR A 1 104 ? -14.858 5.023 6.368 1.00 98.06 104 THR A C 1
ATOM 765 O O . THR A 1 104 ? -14.773 5.358 7.551 1.00 98.06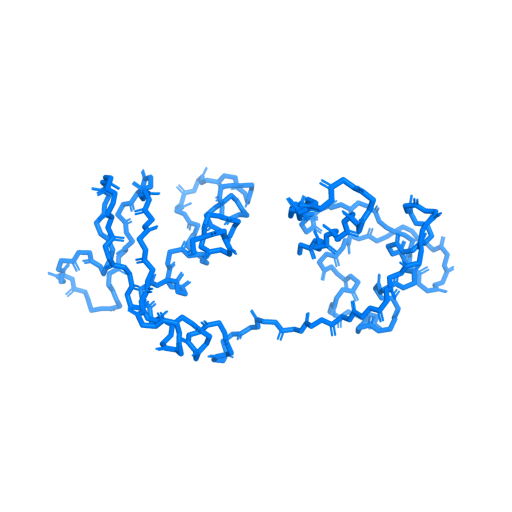 104 THR A O 1
ATOM 768 N N . LEU A 1 105 ? -13.812 5.060 5.544 1.00 98.25 105 LEU A N 1
ATOM 769 C CA . LEU A 1 105 ? -12.477 5.499 5.940 1.00 98.25 105 LEU A CA 1
ATOM 770 C C . LEU A 1 105 ? -12.211 6.920 5.434 1.00 98.25 105 LEU A C 1
ATOM 772 O O . LEU A 1 105 ? -12.252 7.183 4.232 1.00 98.25 105 LEU A O 1
ATOM 776 N N . SER A 1 106 ? -11.893 7.827 6.358 1.00 97.25 106 SER A N 1
ATOM 777 C CA . SER A 1 106 ? -11.304 9.131 6.026 1.00 97.25 106 SER A CA 1
ATOM 778 C C . SER A 1 106 ? -9.862 8.989 5.532 1.00 97.25 106 SER A C 1
ATOM 780 O O . SER A 1 106 ? -9.265 7.921 5.672 1.00 97.25 106 SER A O 1
ATOM 782 N N . GLY A 1 107 ? -9.264 10.062 5.005 1.00 95.56 107 GLY A N 1
ATOM 783 C CA . GLY A 1 107 ? -7.868 10.054 4.547 1.00 95.56 107 GLY A CA 1
ATOM 784 C C . GLY A 1 107 ? -6.880 9.470 5.569 1.00 95.56 107 GLY A C 1
ATOM 785 O O . GLY A 1 107 ? -6.200 8.489 5.251 1.00 95.56 107 GLY A O 1
ATOM 786 N N . PRO A 1 108 ? -6.851 9.965 6.822 1.00 95.69 108 PRO A N 1
ATOM 787 C CA . PRO A 1 108 ? -5.994 9.402 7.865 1.00 95.69 108 PRO A CA 1
ATOM 788 C C . PRO A 1 108 ? -6.298 7.933 8.196 1.00 95.69 108 PRO A C 1
ATOM 790 O O . PRO A 1 108 ? -5.378 7.149 8.430 1.00 95.69 108 PRO A O 1
ATOM 793 N N . MET A 1 109 ? -7.576 7.533 8.198 1.00 97.38 109 MET A N 1
ATOM 794 C CA . MET A 1 109 ? -7.986 6.144 8.454 1.00 97.38 109 MET A CA 1
ATOM 795 C C . MET A 1 109 ? -7.545 5.205 7.327 1.00 97.38 109 MET A C 1
ATOM 797 O O . MET A 1 109 ? -7.052 4.112 7.596 1.00 97.38 109 MET A O 1
ATOM 801 N N . ALA A 1 110 ? -7.681 5.635 6.073 1.00 97.12 110 ALA A N 1
ATOM 802 C CA . ALA A 1 110 ? -7.262 4.879 4.901 1.00 97.12 110 ALA A CA 1
ATOM 803 C C . ALA A 1 110 ? -5.743 4.680 4.881 1.00 97.12 110 ALA A C 1
ATOM 805 O O . ALA A 1 110 ? -5.277 3.562 4.663 1.00 97.12 110 ALA A O 1
ATOM 806 N N . VAL A 1 111 ? -4.964 5.726 5.188 1.00 95.94 111 VAL A N 1
ATOM 807 C CA . VAL A 1 111 ? -3.505 5.612 5.348 1.00 95.94 111 VAL A CA 1
ATOM 808 C C . VAL A 1 111 ? -3.156 4.645 6.476 1.00 95.94 111 VAL A C 1
ATOM 810 O O . VAL A 1 111 ? -2.313 3.763 6.286 1.00 95.94 111 VAL A O 1
ATOM 813 N N . ALA A 1 112 ? -3.810 4.772 7.634 1.00 96.38 112 ALA A N 1
ATOM 814 C CA . ALA A 1 112 ? -3.577 3.885 8.766 1.00 96.38 112 ALA A CA 1
ATOM 815 C C . ALA A 1 112 ? -3.863 2.421 8.401 1.00 96.38 112 ALA A C 1
ATOM 817 O O . ALA A 1 112 ? -3.017 1.567 8.644 1.00 96.38 112 ALA A O 1
ATOM 818 N N . TYR A 1 113 ? -4.992 2.126 7.751 1.00 97.69 113 TYR A N 1
ATOM 819 C CA . TYR A 1 113 ? -5.345 0.768 7.332 1.00 97.69 113 TYR A CA 1
ATOM 820 C C . TYR A 1 113 ? -4.411 0.217 6.245 1.00 97.69 113 TYR A C 1
ATOM 822 O O . TYR A 1 113 ? -3.880 -0.885 6.395 1.00 97.69 113 TYR A O 1
ATOM 830 N N . ALA A 1 114 ? -4.129 0.997 5.198 1.00 95.81 114 ALA A N 1
ATOM 831 C CA . ALA A 1 114 ? -3.257 0.597 4.091 1.00 95.81 114 ALA A CA 1
ATOM 832 C C . ALA A 1 114 ? -1.820 0.275 4.530 1.00 95.81 114 ALA A C 1
ATOM 834 O O . ALA A 1 114 ? -1.140 -0.529 3.894 1.00 95.81 114 ALA A O 1
ATOM 835 N N . THR A 1 115 ? -1.344 0.907 5.604 1.00 94.38 115 THR A N 1
ATOM 836 C CA . THR A 1 115 ? 0.025 0.743 6.111 1.00 94.38 115 THR A CA 1
ATOM 837 C C . THR A 1 115 ? 0.104 -0.105 7.378 1.00 94.38 115 THR A C 1
ATOM 839 O O . THR A 1 115 ? 1.203 -0.354 7.876 1.00 94.38 115 THR A O 1
ATOM 842 N N . TYR A 1 116 ? -1.015 -0.614 7.893 1.00 96.56 116 TYR A N 1
ATOM 843 C CA . TYR A 1 116 ? -0.997 -1.420 9.105 1.00 96.56 116 TYR A CA 1
ATOM 844 C C . TYR A 1 116 ? -0.484 -2.839 8.842 1.00 96.56 116 TYR A C 1
ATOM 846 O O . TYR A 1 116 ? -1.006 -3.574 7.997 1.00 96.56 116 TYR A O 1
ATOM 854 N N . LEU A 1 117 ? 0.517 -3.236 9.625 1.00 96.25 117 LEU A N 1
ATOM 855 C CA . LEU A 1 117 ? 0.998 -4.607 9.736 1.00 96.25 117 LEU A CA 1
ATOM 856 C C . LEU A 1 117 ? 0.943 -5.007 11.211 1.00 96.25 117 LEU A C 1
ATOM 858 O O . LEU A 1 117 ? 1.695 -4.470 12.029 1.00 96.25 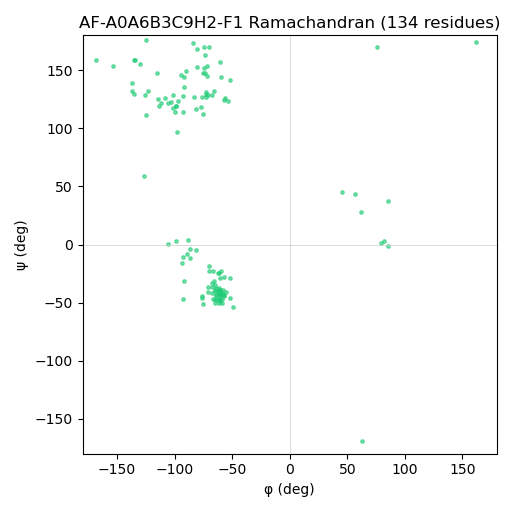117 LEU A O 1
ATOM 862 N N . ALA A 1 118 ? 0.044 -5.924 11.563 1.00 96.12 118 ALA A N 1
ATOM 863 C CA . ALA A 1 118 ? -0.066 -6.374 12.940 1.00 96.12 118 ALA A CA 1
ATOM 864 C C . ALA A 1 118 ? 1.131 -7.265 13.321 1.00 96.12 118 ALA A C 1
ATOM 866 O O . ALA A 1 118 ? 1.731 -7.920 12.460 1.00 96.12 118 ALA A O 1
ATOM 867 N N . PRO A 1 119 ? 1.495 -7.334 14.615 1.00 95.12 119 PRO A N 1
ATOM 868 C CA . PRO A 1 119 ? 2.568 -8.208 15.068 1.00 95.12 119 PRO A CA 1
ATOM 869 C C . PRO A 1 119 ? 2.354 -9.660 14.619 1.00 95.12 119 PRO A C 1
ATOM 871 O O . PRO A 1 119 ? 1.333 -10.272 14.924 1.00 95.12 119 PRO A O 1
ATOM 874 N N . GLY A 1 120 ? 3.339 -10.213 13.909 1.00 95.38 120 GLY A N 1
ATOM 875 C CA . GLY A 1 120 ? 3.304 -11.591 13.411 1.00 95.38 120 GLY A CA 1
ATOM 876 C C . GLY A 1 120 ? 2.591 -11.785 12.068 1.00 95.38 120 GLY A C 1
ATOM 877 O O . GLY A 1 120 ? 2.573 -12.907 11.565 1.00 95.38 120 GLY A O 1
ATOM 878 N N . GLU A 1 121 ? 2.041 -10.733 11.457 1.00 95.94 121 GLU A N 1
ATOM 879 C CA . GLU A 1 121 ? 1.518 -10.818 10.094 1.00 95.94 121 GLU A CA 1
ATOM 880 C C . GLU A 1 121 ? 2.637 -10.842 9.049 1.00 95.94 121 GLU A C 1
ATOM 882 O O . GLU A 1 121 ? 3.690 -10.222 9.199 1.00 95.94 121 GLU A O 1
ATOM 887 N N . ALA A 1 122 ? 2.387 -11.546 7.945 1.00 94.44 122 ALA A N 1
ATOM 888 C CA . ALA A 1 122 ? 3.237 -11.466 6.765 1.00 94.44 122 ALA A CA 1
ATOM 889 C C . ALA A 1 122 ? 3.042 -10.115 6.059 1.00 94.44 122 ALA A C 1
ATOM 891 O O . ALA A 1 122 ? 1.913 -9.641 5.954 1.00 94.44 122 ALA A O 1
ATOM 892 N N . GLU A 1 123 ? 4.100 -9.551 5.467 1.00 91.19 123 GLU A N 1
ATOM 893 C CA . GLU A 1 123 ? 4.045 -8.287 4.699 1.00 91.19 123 GLU A CA 1
ATOM 894 C C . GLU A 1 123 ? 2.958 -8.284 3.608 1.00 91.19 123 GLU A C 1
ATOM 896 O O . GLU A 1 123 ? 2.371 -7.250 3.297 1.00 91.19 123 GLU A O 1
ATOM 901 N N . ALA A 1 124 ? 2.631 -9.461 3.060 1.00 93.12 124 ALA A N 1
ATOM 902 C CA . ALA A 1 124 ? 1.555 -9.624 2.089 1.00 93.12 124 ALA A CA 1
ATOM 903 C C . ALA A 1 124 ? 0.188 -9.142 2.612 1.00 93.12 124 ALA A C 1
ATOM 905 O O . ALA A 1 124 ? -0.633 -8.704 1.814 1.00 93.12 124 ALA A O 1
ATOM 906 N N . LYS A 1 125 ? -0.061 -9.181 3.930 1.00 96.56 125 LYS A N 1
ATOM 907 C CA . LYS A 1 125 ? -1.294 -8.654 4.532 1.00 96.56 125 LYS A CA 1
ATOM 908 C C . LYS A 1 125 ? -1.407 -7.145 4.372 1.00 96.56 125 LYS A C 1
ATOM 910 O O . LYS A 1 125 ? -2.416 -6.673 3.862 1.00 96.56 125 LYS A O 1
ATOM 915 N N . GLN A 1 126 ? -0.355 -6.413 4.728 1.00 95.75 126 GLN A N 1
ATOM 916 C CA . GLN A 1 126 ? -0.288 -4.967 4.519 1.00 95.75 126 GLN A CA 1
ATOM 917 C C . GLN A 1 126 ? -0.445 -4.623 3.030 1.00 95.75 126 GLN A C 1
ATOM 919 O O . GLN A 1 126 ? -1.215 -3.735 2.677 1.00 95.75 126 GLN A O 1
ATOM 924 N N . LEU A 1 127 ? 0.217 -5.375 2.140 1.00 95.50 127 LEU A N 1
ATOM 925 C CA . LEU A 1 127 ? 0.092 -5.168 0.696 1.00 95.50 127 LEU A CA 1
ATOM 926 C C . LEU A 1 127 ? -1.354 -5.353 0.202 1.00 95.50 127 LEU A C 1
ATOM 928 O O . LEU A 1 127 ? -1.818 -4.562 -0.619 1.00 95.50 127 LEU A O 1
ATOM 932 N N . THR A 1 128 ? -2.070 -6.361 0.706 1.00 96.50 128 THR A N 1
ATOM 933 C CA . THR A 1 128 ? -3.491 -6.570 0.394 1.00 96.50 128 THR A CA 1
ATOM 934 C C . THR A 1 128 ? -4.346 -5.393 0.857 1.00 96.50 128 THR A C 1
ATOM 936 O O . THR A 1 128 ? -5.107 -4.870 0.047 1.00 96.50 128 THR A O 1
ATOM 939 N N . ARG A 1 129 ? -4.170 -4.914 2.098 1.00 97.25 129 ARG A N 1
ATOM 940 C CA . ARG A 1 129 ? -4.905 -3.749 2.630 1.00 97.25 129 ARG A CA 1
ATOM 941 C C . ARG A 1 129 ? -4.665 -2.491 1.804 1.00 97.25 129 ARG A C 1
ATOM 943 O O . ARG A 1 129 ? -5.604 -1.776 1.469 1.00 97.25 129 ARG A O 1
ATOM 950 N N . PHE A 1 130 ? -3.414 -2.250 1.407 1.00 95.38 130 PHE A N 1
ATOM 951 C CA . PHE A 1 130 ? -3.084 -1.169 0.480 1.00 95.38 130 PHE A CA 1
ATOM 952 C C . PHE A 1 130 ? -3.852 -1.311 -0.842 1.00 95.38 130 PHE A C 1
ATOM 954 O O . PHE A 1 130 ? -4.409 -0.341 -1.348 1.00 95.38 130 PHE A O 1
ATOM 961 N N . GLY A 1 131 ? -3.917 -2.521 -1.401 1.00 94.38 131 GLY A N 1
ATOM 962 C CA . GLY A 1 131 ? -4.675 -2.789 -2.621 1.00 94.38 131 GLY A CA 1
ATOM 963 C C . GLY A 1 131 ? -6.186 -2.597 -2.482 1.00 94.38 131 GLY A C 1
ATOM 964 O O . GLY A 1 131 ? -6.820 -2.156 -3.437 1.00 94.38 131 GLY A O 1
ATOM 965 N N . GLU A 1 132 ? -6.758 -2.908 -1.319 1.00 95.94 132 GLU A N 1
ATOM 966 C CA . GLU A 1 132 ? -8.170 -2.658 -1.004 1.00 95.94 132 GLU A CA 1
ATOM 967 C C . GLU A 1 132 ? -8.470 -1.159 -0.977 1.00 95.94 132 GLU A C 1
ATOM 969 O O . GLU A 1 132 ? -9.397 -0.722 -1.653 1.00 95.94 132 GLU A O 1
ATOM 974 N N . VAL A 1 133 ? -7.630 -0.371 -0.298 1.00 95.69 133 VAL A N 1
ATOM 975 C CA . VAL A 1 133 ? -7.742 1.096 -0.247 1.00 95.69 133 VAL A CA 1
ATOM 976 C C . VAL A 1 133 ? -7.609 1.729 -1.629 1.00 95.69 133 VAL A C 1
ATOM 978 O O . VAL A 1 133 ? -8.365 2.628 -1.959 1.00 95.69 133 VAL A O 1
ATOM 981 N N . MET A 1 134 ? -6.681 1.252 -2.463 1.00 92.75 134 MET A N 1
ATOM 982 C CA . MET A 1 134 ? -6.494 1.782 -3.821 1.00 92.75 134 MET A CA 1
ATOM 983 C C . MET A 1 134 ? -7.629 1.435 -4.792 1.00 92.75 134 MET A C 1
ATOM 985 O O . MET A 1 134 ? -7.689 2.009 -5.879 1.00 92.75 134 MET A O 1
ATOM 989 N N . ARG A 1 135 ? -8.443 0.425 -4.470 1.00 92.00 135 ARG A N 1
ATOM 990 C CA . ARG A 1 135 ? -9.542 -0.041 -5.323 1.00 92.00 135 ARG A CA 1
ATOM 991 C C . ARG A 1 135 ? -10.865 0.652 -4.997 1.00 92.00 135 ARG A C 1
ATOM 993 O O . ARG A 1 135 ? -11.694 0.741 -5.900 1.00 92.00 135 ARG A O 1
ATOM 1000 N N . ALA A 1 136 ? -11.067 1.022 -3.734 1.00 93.38 136 ALA A N 1
ATOM 1001 C CA . ALA A 1 136 ? -12.251 1.732 -3.264 1.00 93.38 136 ALA A CA 1
ATOM 1002 C C . ALA A 1 136 ? -12.287 3.169 -3.801 1.00 93.38 136 ALA A C 1
ATOM 1004 O O . ALA A 1 136 ? -13.402 3.616 -4.145 1.00 93.38 136 ALA A O 1
#

Nearest PDB structures (foldseek):
  6uf6-assembly1_A  TM=7.049E-01  e=1.057E-05  Bacillus subtilis subsp. subtilis str. 168
  3qfi-assembly1_A  TM=8.583E-01  e=8.066E-05  Enterococcus faecalis
  6uf3-assembly1_A  TM=8.295E-01  e=1.048E-04  Bacillus subtilis subsp. subtilis str. 168
  6uex-assembly1_A  TM=6.968E-01  e=1.644E-03  Staphylococcus aureus subsp. aureus N315
  4obm-assembly1_A  TM=7.565E-01  e=4.117E-03  [Eubacterium] siraeum DSM 15702

Organism: NCBI:txid2706042

Mean predicted aligned error: 3.89 Å